Protein AF-A0A2D8NLP9-F1 (afdb_monomer)

Structure (mmCIF, N/CA/C/O backbone):
data_AF-A0A2D8NLP9-F1
#
_entry.id   AF-A0A2D8NLP9-F1
#
loop_
_atom_site.group_PDB
_atom_site.id
_atom_site.type_symbol
_atom_site.label_atom_id
_atom_site.label_alt_id
_atom_site.label_comp_id
_atom_site.label_asym_id
_atom_site.label_entity_id
_atom_site.label_seq_id
_atom_site.pdbx_PDB_ins_code
_atom_site.Cartn_x
_atom_site.Cartn_y
_atom_site.Cartn_z
_atom_site.occupancy
_atom_site.B_iso_or_equiv
_atom_site.auth_seq_id
_atom_site.auth_comp_id
_atom_site.auth_asym_id
_atom_site.auth_atom_id
_atom_site.pdbx_PDB_model_num
ATOM 1 N N . LEU A 1 1 ? -8.718 -6.183 4.195 1.00 94.25 1 LEU A N 1
ATOM 2 C CA . LEU A 1 1 ? -7.547 -5.905 3.334 1.00 94.25 1 LEU A CA 1
ATOM 3 C C . LEU A 1 1 ? -7.957 -6.177 1.899 1.00 94.25 1 LEU A C 1
ATOM 5 O O . LEU A 1 1 ? -8.714 -7.120 1.692 1.00 94.25 1 LEU A O 1
ATOM 9 N N . GLY A 1 2 ? -7.485 -5.382 0.950 1.00 93.44 2 GLY A N 1
ATOM 10 C CA . GLY A 1 2 ? -7.727 -5.585 -0.474 1.00 93.44 2 GLY A CA 1
ATOM 11 C C . GLY A 1 2 ? -6.688 -4.862 -1.324 1.00 93.44 2 GLY A C 1
ATOM 12 O O . GLY A 1 2 ? -5.771 -4.221 -0.805 1.00 93.44 2 GLY A O 1
ATOM 13 N N . SER A 1 3 ? -6.849 -4.952 -2.635 1.00 93.50 3 SER A N 1
ATOM 14 C CA . SER A 1 3 ? -6.091 -4.179 -3.612 1.00 93.50 3 SER A CA 1
ATOM 15 C C . SER A 1 3 ? -7.015 -3.694 -4.721 1.00 93.50 3 SER A C 1
ATOM 17 O O . SER A 1 3 ? -8.084 -4.264 -4.950 1.00 93.50 3 SER A O 1
ATOM 19 N N . MET A 1 4 ? -6.601 -2.630 -5.395 1.00 91.06 4 MET A N 1
ATOM 20 C CA . MET A 1 4 ? -7.266 -2.090 -6.574 1.00 91.06 4 MET A CA 1
ATOM 21 C C . MET A 1 4 ? -6.228 -1.838 -7.665 1.00 91.06 4 MET A C 1
ATOM 23 O O . MET A 1 4 ? -5.069 -1.554 -7.364 1.00 91.06 4 MET A O 1
ATOM 27 N N . MET A 1 5 ? -6.639 -1.963 -8.926 1.00 92.56 5 MET A N 1
ATOM 28 C CA . MET A 1 5 ? -5.809 -1.547 -10.056 1.00 92.56 5 MET A CA 1
ATOM 29 C C . MET A 1 5 ? -5.786 -0.01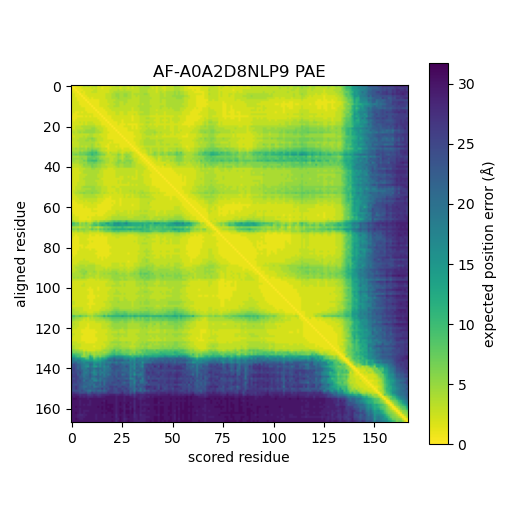7 -10.125 1.00 92.56 5 MET A C 1
ATOM 31 O O . MET A 1 5 ? -6.796 0.632 -9.849 1.00 92.56 5 MET A O 1
ATOM 35 N N . SER A 1 6 ? -4.629 0.570 -10.411 1.00 93.50 6 SER A N 1
ATOM 36 C CA . SER A 1 6 ? -4.400 2.014 -10.326 1.00 93.50 6 SER A CA 1
ATOM 37 C C . SER A 1 6 ? -3.293 2.472 -11.269 1.00 93.50 6 SER A C 1
ATOM 39 O O . SER A 1 6 ? -2.441 1.682 -11.683 1.00 93.50 6 SER A O 1
ATOM 41 N N . ASP A 1 7 ? -3.283 3.770 -11.549 1.00 94.94 7 ASP A N 1
ATOM 42 C CA . ASP A 1 7 ? -2.275 4.441 -12.368 1.00 94.94 7 ASP A CA 1
ATOM 43 C C . ASP A 1 7 ? -1.079 4.805 -11.483 1.00 94.94 7 ASP A C 1
ATOM 45 O O . ASP A 1 7 ? -0.906 5.940 -11.043 1.00 94.94 7 ASP A O 1
ATOM 49 N N . VAL A 1 8 ? -0.294 3.782 -11.140 1.00 95.75 8 VAL A N 1
ATOM 50 C CA . VAL A 1 8 ? 0.895 3.884 -10.284 1.00 95.75 8 VAL A CA 1
ATOM 51 C C . VAL A 1 8 ? 2.062 3.103 -10.897 1.00 95.75 8 VAL A C 1
ATOM 53 O O . VAL A 1 8 ? 1.840 2.061 -11.519 1.00 95.75 8 VAL A O 1
ATOM 56 N N . PRO A 1 9 ? 3.312 3.569 -10.746 1.00 97.06 9 PRO A N 1
ATOM 57 C CA . PRO A 1 9 ? 4.478 2.879 -11.281 1.00 97.06 9 PRO A CA 1
ATOM 58 C C . PRO A 1 9 ? 4.854 1.682 -10.393 1.00 97.06 9 PRO A C 1
ATOM 60 O O . PRO A 1 9 ? 4.864 1.772 -9.164 1.00 97.06 9 PRO A O 1
ATOM 63 N N . HIS A 1 10 ? 5.191 0.548 -11.008 1.00 96.62 10 HIS A N 1
ATOM 64 C CA . HIS A 1 10 ? 5.610 -0.653 -10.281 1.00 96.62 10 HIS A CA 1
ATOM 65 C C . HIS A 1 10 ? 6.998 -0.506 -9.624 1.00 96.62 10 HIS A C 1
ATOM 67 O O . HIS A 1 10 ? 7.282 -1.219 -8.663 1.00 96.62 10 HIS A O 1
ATOM 73 N N . THR A 1 11 ? 7.796 0.463 -10.081 1.00 96.50 11 THR A N 1
ATOM 74 C CA . THR A 1 11 ? 9.157 0.850 -9.652 1.00 96.50 11 THR A CA 1
ATOM 75 C C . THR A 1 11 ? 9.201 1.796 -8.437 1.00 96.50 11 THR A C 1
ATOM 77 O O . THR A 1 11 ? 10.256 2.318 -8.066 1.00 96.50 11 THR A O 1
ATOM 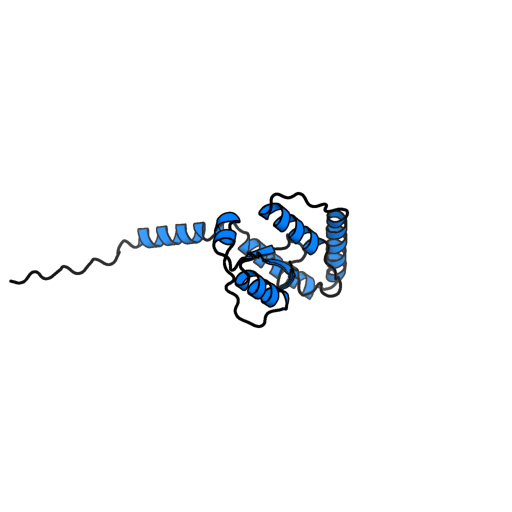80 N N . ARG A 1 12 ? 8.057 2.075 -7.794 1.00 96.75 12 ARG A N 1
ATOM 81 C CA . ARG A 1 12 ? 7.962 2.872 -6.551 1.00 96.75 12 ARG A CA 1
ATOM 82 C C . ARG A 1 12 ? 7.325 2.058 -5.414 1.00 96.75 12 ARG A C 1
ATOM 84 O O . ARG A 1 12 ? 6.821 0.955 -5.653 1.00 96.75 12 ARG A O 1
ATOM 91 N N . PRO A 1 13 ? 7.372 2.529 -4.153 1.00 96.00 13 PRO A N 1
ATOM 92 C CA . PRO A 1 13 ? 6.659 1.885 -3.052 1.00 96.00 13 PRO A CA 1
ATOM 93 C C . PRO A 1 13 ? 5.145 1.821 -3.305 1.00 96.00 13 PRO A C 1
ATOM 95 O O . PRO A 1 13 ? 4.531 2.794 -3.740 1.00 96.00 13 PRO A O 1
ATOM 98 N N . ILE A 1 14 ? 4.524 0.678 -2.999 1.00 96.38 14 ILE A N 1
ATOM 99 C CA . ILE A 1 14 ? 3.077 0.495 -3.167 1.00 96.38 14 ILE A CA 1
ATOM 100 C C . ILE A 1 14 ? 2.328 1.341 -2.134 1.00 96.38 14 ILE A C 1
ATOM 102 O O . ILE A 1 14 ? 2.437 1.118 -0.928 1.00 96.38 14 ILE A O 1
ATOM 106 N N . SER A 1 15 ? 1.523 2.289 -2.613 1.00 94.56 15 SER A N 1
ATOM 107 C CA . SER A 1 15 ? 0.663 3.117 -1.765 1.00 94.56 15 SER A CA 1
ATOM 108 C C . SER A 1 15 ? -0.481 2.295 -1.173 1.00 94.56 15 SER A C 1
ATOM 110 O O . SER A 1 15 ? -1.244 1.666 -1.914 1.00 94.56 15 SER A O 1
ATOM 112 N N . VAL A 1 16 ? -0.630 2.335 0.154 1.00 96.25 16 VAL A N 1
ATOM 113 C CA . VAL A 1 16 ? -1.727 1.676 0.877 1.00 96.25 16 VAL A CA 1
ATOM 114 C C . VAL A 1 16 ? -2.642 2.721 1.506 1.00 96.25 16 VAL A C 1
ATOM 116 O O . VAL A 1 16 ? -2.306 3.324 2.527 1.00 96.25 16 VAL A O 1
ATOM 119 N N . PHE A 1 17 ? -3.827 2.891 0.925 1.00 93.81 17 PHE A N 1
ATOM 120 C CA . PHE A 1 17 ? -4.890 3.694 1.519 1.00 93.81 17 PHE A CA 1
ATOM 121 C C . PHE A 1 17 ? -5.457 2.981 2.745 1.00 93.81 17 PHE A C 1
ATOM 123 O O . PHE A 1 17 ? -5.638 1.761 2.731 1.00 93.81 17 PHE A O 1
ATOM 130 N N . ALA A 1 18 ? -5.736 3.738 3.804 1.00 94.62 18 ALA A N 1
ATOM 131 C CA . ALA A 1 18 ? -6.214 3.215 5.075 1.00 94.62 18 ALA A CA 1
ATOM 132 C C . ALA A 1 18 ? -7.345 4.098 5.616 1.00 94.62 18 ALA A C 1
ATOM 134 O O . ALA A 1 18 ? -7.164 5.307 5.740 1.00 94.62 18 ALA A O 1
ATOM 135 N N . GLY A 1 19 ? -8.495 3.508 5.947 1.00 94.62 19 GLY A N 1
ATOM 136 C CA . GLY A 1 19 ? -9.669 4.275 6.373 1.00 94.62 19 GLY A CA 1
ATOM 137 C C . GLY A 1 19 ? -10.672 3.485 7.209 1.00 94.62 19 GLY A C 1
ATOM 138 O O . GLY A 1 19 ? -10.684 2.248 7.185 1.00 94.62 19 GLY A O 1
ATOM 139 N N . SER A 1 20 ? -11.511 4.209 7.953 1.00 94.81 20 SER A N 1
ATOM 140 C CA . SER A 1 20 ? -12.535 3.645 8.840 1.00 94.81 20 SER A CA 1
ATOM 141 C C . SER A 1 20 ? -13.780 4.530 8.944 1.00 94.81 20 SER A C 1
ATOM 143 O O . SER A 1 20 ? -13.697 5.741 9.151 1.00 94.81 20 SER A O 1
ATOM 145 N N . GLU A 1 21 ? -14.955 3.904 8.899 1.00 90.94 21 GLU A N 1
ATOM 146 C CA . GLU A 1 21 ? -16.227 4.571 9.195 1.00 90.94 21 GLU A CA 1
ATOM 147 C C . GLU A 1 21 ? -16.382 4.907 10.686 1.00 90.94 21 GLU A C 1
ATOM 149 O O . GLU A 1 21 ? -17.087 5.856 11.033 1.00 90.94 21 GLU A O 1
ATOM 154 N N . ASN A 1 22 ? -15.662 4.195 11.557 1.00 92.88 22 ASN A N 1
ATOM 155 C CA . ASN A 1 22 ? -15.760 4.319 13.002 1.00 92.88 22 ASN A CA 1
ATOM 156 C C . ASN A 1 22 ? -14.857 5.440 13.547 1.00 92.88 22 ASN A C 1
ATOM 158 O O . ASN A 1 22 ? -13.635 5.423 13.387 1.00 92.88 22 ASN A O 1
ATOM 162 N N . ASP A 1 23 ? -15.469 6.408 14.223 1.00 93.00 23 ASP A N 1
ATOM 163 C CA . ASP A 1 23 ? -14.815 7.633 14.692 1.00 93.00 23 ASP A CA 1
ATOM 164 C C . ASP A 1 23 ? -13.679 7.365 15.691 1.00 93.00 23 ASP A C 1
ATOM 166 O O . ASP A 1 23 ? -12.597 7.936 15.559 1.00 93.00 23 ASP A O 1
ATOM 170 N N . GLN A 1 24 ? -13.882 6.43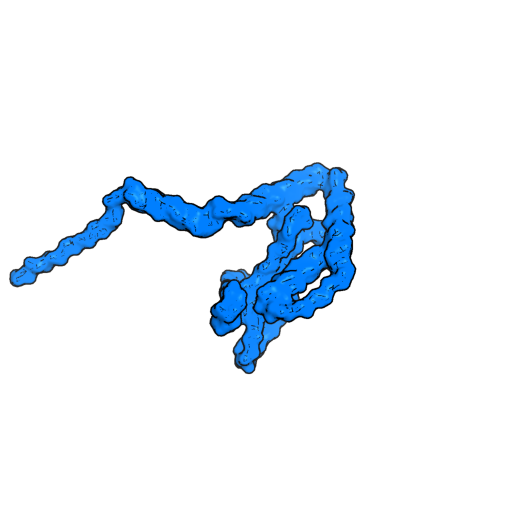7 16.632 1.00 92.44 24 GLN A N 1
ATOM 171 C CA . GLN A 1 24 ? -12.874 6.077 17.631 1.00 92.44 24 GLN A CA 1
ATOM 172 C C . GLN A 1 24 ? -11.663 5.386 16.988 1.00 92.44 24 GLN A C 1
ATOM 174 O O . GLN A 1 24 ? -10.523 5.645 17.375 1.00 92.44 24 GLN A O 1
ATOM 179 N N . VAL A 1 25 ? -11.887 4.525 15.989 1.00 94.62 25 VAL A N 1
ATOM 180 C CA . VAL A 1 25 ? -10.803 3.889 15.222 1.00 94.62 25 VAL A CA 1
ATOM 181 C C . VAL A 1 25 ? -10.010 4.931 14.438 1.00 94.62 25 VAL A C 1
ATOM 183 O O . VAL A 1 25 ? -8.782 4.862 14.432 1.00 94.62 25 VAL A O 1
ATOM 186 N N . ARG A 1 26 ? -10.680 5.916 13.824 1.00 95.12 26 ARG A N 1
ATOM 187 C CA . ARG A 1 26 ? -10.009 7.023 13.127 1.00 95.12 26 ARG A CA 1
ATOM 188 C C . ARG A 1 26 ? -9.107 7.835 14.048 1.00 95.12 26 ARG A C 1
ATOM 190 O O . ARG A 1 26 ? -7.939 8.016 13.718 1.00 95.12 26 ARG A O 1
ATOM 197 N N . GLU A 1 27 ? -9.617 8.258 15.203 1.00 94.50 27 GLU A N 1
ATOM 198 C CA . GLU A 1 27 ? -8.843 9.015 16.195 1.00 94.50 27 GLU A CA 1
ATOM 199 C C . GLU A 1 27 ? -7.660 8.199 16.743 1.00 94.50 27 GLU A C 1
ATOM 201 O O . GLU A 1 27 ? -6.535 8.689 16.788 1.00 94.50 27 GLU A O 1
ATOM 206 N N . THR A 1 28 ? -7.889 6.929 17.094 1.00 93.56 28 THR A N 1
ATOM 207 C CA . THR A 1 28 ? -6.861 6.061 17.702 1.00 93.56 28 THR A CA 1
ATOM 208 C C . THR A 1 28 ? -5.735 5.701 16.727 1.00 93.56 28 THR A C 1
ATOM 210 O O . THR A 1 28 ? -4.587 5.563 17.144 1.00 93.56 28 THR A O 1
ATOM 213 N N . LEU A 1 29 ? -6.055 5.510 15.442 1.00 93.69 29 LEU A N 1
ATOM 214 C CA . LEU A 1 29 ? -5.122 4.994 14.432 1.00 93.69 29 LEU A CA 1
ATOM 215 C C . LEU A 1 29 ? -4.644 6.047 13.416 1.00 93.69 29 LEU A C 1
ATOM 217 O O . LEU A 1 29 ? -3.903 5.701 12.495 1.00 93.69 29 LEU A O 1
ATOM 221 N N . GLY A 1 30 ? -5.075 7.306 13.545 1.00 93.25 30 GLY A N 1
ATOM 222 C CA . GLY A 1 30 ? -4.769 8.365 12.577 1.00 93.25 30 GLY A CA 1
ATOM 223 C C . GLY A 1 30 ? -5.289 8.041 11.172 1.00 93.25 30 GLY A C 1
ATOM 224 O O . GLY A 1 30 ? -4.548 8.158 10.197 1.00 93.25 30 GLY A O 1
ATOM 225 N N . LEU A 1 31 ? -6.532 7.555 11.077 1.00 94.81 31 LEU A N 1
ATOM 226 C CA . LEU A 1 31 ? -7.169 7.176 9.811 1.00 94.81 31 LEU A CA 1
ATOM 227 C C . LEU A 1 31 ? -8.237 8.182 9.390 1.00 94.81 31 LEU A C 1
ATOM 229 O O . LEU A 1 31 ? -8.888 8.809 10.222 1.00 94.81 31 LEU A O 1
ATOM 233 N N . GLU A 1 32 ? -8.482 8.259 8.086 1.00 90.31 32 GLU A N 1
ATOM 234 C CA . GLU A 1 32 ? -9.526 9.103 7.511 1.00 90.31 32 GLU A CA 1
ATOM 235 C C . GLU A 1 32 ? -10.816 8.315 7.223 1.00 90.31 32 GLU A C 1
ATOM 237 O O . GLU A 1 32 ? -10.862 7.079 7.266 1.00 90.31 32 GLU A O 1
ATOM 242 N N . ARG A 1 33 ? -11.903 9.052 6.978 1.00 90.69 33 ARG A N 1
ATOM 243 C CA . ARG A 1 33 ? -13.189 8.504 6.526 1.00 90.69 33 ARG A CA 1
ATOM 244 C C . ARG A 1 33 ? -13.148 8.386 5.004 1.00 90.69 33 ARG A C 1
ATOM 246 O O . ARG A 1 33 ? -12.636 9.282 4.339 1.00 90.69 33 ARG A O 1
ATOM 253 N N . GLY A 1 34 ? -13.689 7.302 4.450 1.00 83.62 34 GLY A N 1
ATOM 254 C CA . GLY A 1 34 ? -13.737 7.131 2.999 1.00 83.62 34 GLY A CA 1
ATOM 255 C C . GLY A 1 34 ? -14.634 8.184 2.343 1.00 83.62 34 GLY A C 1
ATOM 256 O O . GLY A 1 34 ? -15.763 8.388 2.778 1.00 83.62 34 GLY A O 1
ATOM 257 N N . SER A 1 35 ? -14.143 8.834 1.288 1.00 81.50 35 SER A N 1
ATOM 258 C CA . SER A 1 35 ? -14.899 9.793 0.463 1.00 81.50 35 SER A CA 1
ATOM 259 C C . SER A 1 35 ? -15.414 9.196 -0.855 1.00 81.50 35 SER A C 1
ATOM 261 O O . SER A 1 35 ? -16.017 9.901 -1.659 1.00 81.50 35 SER A O 1
ATOM 263 N N . TYR A 1 36 ? -15.158 7.907 -1.102 1.00 84.12 36 TYR A N 1
ATOM 264 C CA . TYR A 1 36 ? -15.534 7.233 -2.343 1.00 84.12 36 TYR A CA 1
ATOM 265 C C . TYR A 1 36 ? -17.036 6.925 -2.403 1.00 84.12 36 TYR A C 1
ATOM 267 O O . TYR A 1 36 ? -17.560 6.189 -1.567 1.00 84.12 36 TYR A O 1
ATOM 275 N N . GLU A 1 37 ? -17.691 7.400 -3.462 1.00 85.75 37 GLU A N 1
ATOM 276 C CA . GLU A 1 37 ? -19.058 7.032 -3.829 1.00 85.75 37 GLU A CA 1
ATOM 277 C C . GLU A 1 37 ? -19.051 6.240 -5.145 1.00 85.75 37 GLU A C 1
ATOM 279 O O . GLU A 1 37 ? -18.544 6.705 -6.167 1.00 85.75 37 GLU A O 1
ATOM 284 N N . GLY A 1 38 ? -19.617 5.030 -5.137 1.00 89.06 38 GLY A N 1
ATOM 285 C CA . GLY A 1 38 ? -19.664 4.164 -6.316 1.00 89.06 38 GLY A CA 1
ATOM 286 C C . GLY A 1 38 ? -19.948 2.695 -5.984 1.00 89.06 38 GLY A C 1
ATOM 287 O O . GLY A 1 38 ? -20.330 2.376 -4.855 1.00 89.06 38 GLY A O 1
ATOM 288 N N . PRO A 1 39 ? -19.790 1.775 -6.956 1.00 89.75 39 PRO A N 1
ATOM 289 C CA . PRO A 1 39 ? -19.941 0.340 -6.730 1.00 89.75 39 PRO A CA 1
ATOM 290 C C . PRO A 1 39 ? -18.933 -0.185 -5.698 1.00 89.75 39 PRO A C 1
ATOM 292 O O 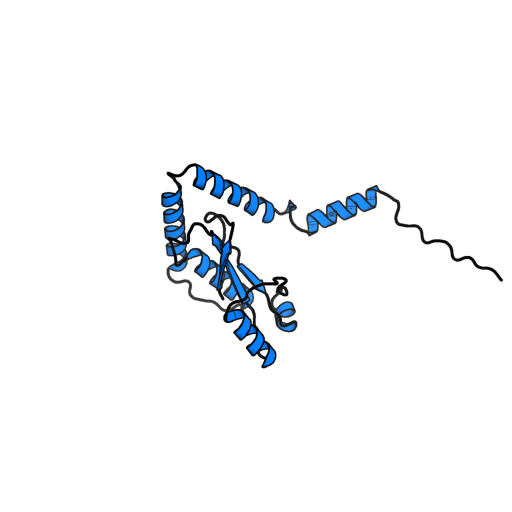. PRO A 1 39 ? -17.737 0.076 -5.798 1.00 89.75 39 PRO A O 1
ATOM 295 N N . VAL A 1 40 ? -19.405 -0.976 -4.732 1.00 90.44 40 VAL A N 1
ATOM 296 C CA . VAL A 1 40 ? -18.569 -1.548 -3.664 1.00 90.44 40 VAL A CA 1
ATOM 297 C C . VAL A 1 40 ? -18.623 -3.075 -3.635 1.00 90.44 40 VAL A C 1
ATOM 299 O O . VAL A 1 40 ? -19.613 -3.692 -4.025 1.00 90.44 40 VAL A O 1
ATOM 302 N N . GLY A 1 41 ? -17.540 -3.694 -3.160 1.00 90.88 41 GLY A N 1
ATOM 303 C CA . GLY A 1 41 ? -17.425 -5.147 -3.020 1.00 90.88 41 GLY A CA 1
ATOM 304 C C . GLY A 1 41 ? -17.944 -5.691 -1.683 1.00 90.88 41 GLY A C 1
ATOM 305 O O . GLY A 1 41 ? -18.279 -4.947 -0.760 1.00 90.88 41 GLY A O 1
ATOM 306 N N . ILE A 1 42 ? -17.926 -7.022 -1.547 1.00 94.94 42 ILE A N 1
ATOM 307 C CA . ILE A 1 42 ? -18.376 -7.741 -0.340 1.00 94.94 42 ILE A CA 1
ATOM 308 C C . ILE A 1 42 ? -17.684 -7.271 0.951 1.00 94.94 42 ILE A C 1
ATOM 310 O O . ILE A 1 42 ? -18.310 -7.254 2.006 1.00 94.94 42 ILE A O 1
ATOM 314 N N . LEU A 1 43 ? -16.422 -6.830 0.879 1.00 93.44 43 LEU A N 1
ATOM 315 C CA . LEU A 1 43 ? -15.686 -6.314 2.039 1.00 93.44 43 LEU A CA 1
ATOM 316 C C . LEU A 1 43 ? -16.336 -5.060 2.643 1.00 93.44 43 LEU A C 1
ATOM 318 O O . LEU A 1 43 ? -16.356 -4.928 3.863 1.00 93.44 43 LEU A O 1
ATOM 322 N N . SER A 1 44 ? -16.910 -4.178 1.820 1.00 91.12 44 SER A N 1
ATOM 323 C CA . SER A 1 44 ? -17.615 -2.983 2.301 1.00 91.12 44 SER A CA 1
ATOM 324 C C . SER A 1 44 ? -18.956 -3.343 2.942 1.00 91.12 44 SER A C 1
ATOM 326 O O . SER A 1 44 ? -19.315 -2.775 3.968 1.00 91.12 44 SER A O 1
ATOM 328 N N . VAL A 1 45 ? -19.661 -4.342 2.396 1.00 94.12 45 VAL A N 1
ATOM 329 C CA . VAL A 1 45 ? -20.896 -4.883 2.993 1.00 94.12 45 VAL A CA 1
ATOM 330 C C . VAL A 1 45 ? -20.607 -5.518 4.357 1.00 94.12 45 VAL A C 1
ATOM 332 O O . VAL A 1 45 ? -21.340 -5.276 5.312 1.00 94.12 45 VAL A O 1
ATOM 335 N N . LEU A 1 46 ? -19.514 -6.282 4.475 1.00 95.38 46 LEU A N 1
ATOM 336 C CA . LEU A 1 46 ? -19.065 -6.855 5.747 1.00 95.38 46 LEU A CA 1
ATOM 337 C C . LEU A 1 46 ? -18.639 -5.773 6.749 1.00 95.38 46 LEU A C 1
ATOM 339 O O . LEU A 1 46 ? -18.999 -5.873 7.917 1.00 95.38 46 LEU A O 1
ATOM 343 N N . GLY A 1 47 ? -17.927 -4.733 6.303 1.00 93.44 47 GLY A N 1
ATOM 344 C CA . GLY A 1 47 ? -17.556 -3.589 7.142 1.00 93.44 47 GLY A CA 1
ATOM 345 C C . GLY A 1 47 ? -18.776 -2.846 7.693 1.00 93.44 47 GLY A C 1
ATOM 346 O O . GLY A 1 47 ? -18.854 -2.602 8.893 1.00 93.44 47 GLY A O 1
ATOM 347 N N . HIS A 1 48 ? -19.768 -2.575 6.841 1.00 92.00 48 HIS A N 1
ATOM 348 C CA . HIS A 1 48 ? -21.029 -1.949 7.240 1.00 92.00 48 HIS A CA 1
ATOM 349 C C . HIS A 1 48 ? -21.846 -2.827 8.205 1.00 92.00 48 HIS A C 1
ATOM 351 O O . HIS A 1 48 ? -22.350 -2.335 9.211 1.00 92.00 48 HIS A O 1
ATOM 357 N N . ALA A 1 49 ? -21.944 -4.134 7.942 1.00 95.75 49 ALA A N 1
ATOM 358 C CA . ALA A 1 49 ? -22.640 -5.068 8.828 1.00 95.75 49 ALA A CA 1
ATOM 359 C C . ALA A 1 49 ? -21.942 -5.227 10.193 1.00 95.75 49 ALA A C 1
ATOM 361 O O . ALA A 1 49 ? -22.615 -5.386 11.209 1.00 95.75 49 ALA A O 1
ATOM 362 N N . ALA A 1 50 ? -20.607 -5.166 10.224 1.00 95.69 50 ALA A N 1
ATOM 363 C CA . ALA A 1 50 ? -19.822 -5.172 11.454 1.00 95.69 50 ALA A CA 1
ATOM 364 C C . ALA A 1 50 ? -20.033 -3.884 12.267 1.00 95.69 50 ALA A C 1
ATOM 366 O O . ALA A 1 50 ? -20.316 -3.969 13.461 1.00 95.69 50 ALA A O 1
ATOM 367 N N . ASP A 1 51 ? -19.993 -2.712 11.626 1.00 91.56 51 ASP A N 1
ATOM 368 C CA . ASP A 1 51 ? -20.234 -1.423 12.289 1.00 91.56 51 ASP A CA 1
ATOM 369 C C . ASP A 1 51 ? -21.666 -1.335 12.856 1.00 91.56 51 ASP A C 1
ATOM 371 O O . ASP A 1 51 ? -21.854 -0.998 14.025 1.00 91.56 51 ASP A O 1
ATOM 375 N N . ALA A 1 52 ? -22.671 -1.802 12.103 1.00 93.19 52 ALA A N 1
ATOM 376 C CA . ALA A 1 52 ? -24.052 -1.939 12.579 1.00 93.19 52 ALA A CA 1
ATOM 377 C C . ALA A 1 52 ? -24.212 -2.926 13.759 1.00 93.19 52 ALA A C 1
ATOM 379 O O . ALA A 1 52 ? -25.166 -2.818 14.531 1.00 93.19 52 ALA A O 1
ATOM 380 N N . ALA A 1 53 ? -23.283 -3.874 13.921 1.00 96.12 53 ALA A N 1
ATOM 381 C CA . ALA A 1 53 ? -23.199 -4.782 15.066 1.00 96.12 53 ALA A CA 1
ATOM 382 C C . ALA A 1 53 ? -22.323 -4.238 16.218 1.00 96.12 53 ALA A C 1
ATOM 384 O O . ALA A 1 53 ? -22.104 -4.947 17.202 1.00 96.12 53 ALA A O 1
ATOM 385 N N . GLY A 1 54 ? -21.815 -3.004 16.116 1.00 93.94 54 GLY A N 1
ATOM 386 C CA . GLY A 1 54 ? -20.928 -2.392 17.109 1.00 93.94 54 GLY A CA 1
ATOM 387 C C . GLY A 1 54 ? -19.500 -2.947 17.103 1.00 93.94 54 GLY A C 1
ATOM 388 O O . GLY A 1 54 ? -18.799 -2.825 18.106 1.00 93.94 54 GLY A O 1
ATOM 389 N N . ILE A 1 55 ? -19.068 -3.574 16.004 1.00 95.75 55 ILE A N 1
ATOM 390 C CA . ILE A 1 55 ? -17.718 -4.114 15.811 1.00 95.75 55 ILE A CA 1
ATOM 391 C C . ILE A 1 55 ? -16.927 -3.115 14.951 1.00 95.75 55 ILE A C 1
ATOM 393 O O . ILE A 1 55 ? -17.168 -3.039 13.743 1.00 95.75 55 ILE A O 1
ATOM 397 N N . PRO A 1 56 ? -15.974 -2.353 15.522 1.00 93.44 56 PRO A N 1
ATOM 398 C CA . PRO A 1 56 ? -15.220 -1.367 14.760 1.00 93.44 56 PRO A CA 1
ATOM 399 C C . PRO A 1 56 ? -14.353 -2.033 13.689 1.00 93.44 56 PRO A C 1
ATOM 401 O O . PRO A 1 56 ? -13.708 -3.053 13.941 1.00 93.44 56 PRO A O 1
ATOM 404 N N . THR A 1 57 ? -14.298 -1.442 12.495 1.00 94.75 57 THR A N 1
ATOM 405 C CA . THR A 1 57 ? -13.499 -1.965 11.377 1.00 94.75 57 THR A CA 1
ATOM 406 C C . THR A 1 57 ? -12.567 -0.912 10.794 1.00 94.75 57 THR A C 1
ATOM 408 O O . THR A 1 57 ? -12.856 0.282 10.812 1.00 94.75 57 THR A O 1
ATOM 411 N N . ALA A 1 58 ? -11.442 -1.362 10.244 1.00 94.88 58 ALA A N 1
ATOM 412 C CA . ALA A 1 58 ? -10.557 -0.563 9.405 1.00 94.88 58 ALA A CA 1
ATOM 413 C C . ALA A 1 58 ? -10.304 -1.314 8.093 1.00 94.88 58 ALA A C 1
ATOM 415 O O . ALA A 1 58 ? -10.229 -2.547 8.064 1.00 94.88 58 ALA A O 1
ATOM 416 N N . SER A 1 59 ? -10.165 -0.571 7.000 1.00 94.81 59 SER A N 1
ATOM 417 C CA . SER A 1 59 ? -9.877 -1.111 5.673 1.00 94.81 59 SER A CA 1
ATOM 418 C C . SER A 1 59 ? -8.516 -0.619 5.190 1.00 94.81 59 SER A C 1
ATOM 420 O O . SER A 1 59 ? -8.196 0.552 5.370 1.00 94.81 59 SER A O 1
ATOM 422 N N . LEU A 1 60 ? -7.727 -1.520 4.592 1.00 95.75 60 LEU A N 1
ATOM 423 C CA . LEU A 1 60 ? -6.471 -1.204 3.906 1.00 95.75 60 LEU A CA 1
ATOM 424 C C . LEU A 1 60 ? -6.573 -1.670 2.453 1.00 95.75 60 LEU A C 1
ATOM 426 O O . LEU A 1 60 ? -6.975 -2.819 2.219 1.00 95.75 60 LEU A O 1
ATOM 430 N N . TRP A 1 61 ? -6.188 -0.800 1.521 1.00 95.31 61 TRP A N 1
ATOM 431 C CA . TRP A 1 61 ? -6.263 -1.010 0.076 1.00 95.31 61 TRP A CA 1
ATOM 432 C C . TRP A 1 61 ? -4.935 -0.657 -0.593 1.00 95.31 61 TRP A C 1
ATOM 434 O O . TRP A 1 61 ? -4.525 0.501 -0.590 1.00 95.31 61 TRP A O 1
ATOM 444 N N . ALA A 1 62 ? -4.264 -1.657 -1.167 1.00 96.75 62 ALA A N 1
ATOM 445 C CA . ALA A 1 62 ? -3.040 -1.457 -1.939 1.00 96.75 62 ALA A CA 1
ATOM 446 C C . ALA A 1 62 ? -3.343 -1.024 -3.379 1.00 96.75 62 ALA A C 1
ATOM 448 O O . ALA A 1 62 ? -4.164 -1.643 -4.061 1.00 96.75 62 ALA A O 1
ATOM 449 N N . SER A 1 63 ? -2.628 -0.003 -3.843 1.00 95.31 63 SER A N 1
ATOM 450 C CA . SER A 1 63 ? -2.683 0.489 -5.223 1.00 95.31 63 SER A CA 1
ATOM 451 C C . SER A 1 63 ? -1.728 -0.338 -6.078 1.00 95.31 63 SER A C 1
ATOM 453 O O . SER A 1 63 ? -0.513 -0.229 -5.930 1.00 95.31 63 SER A O 1
ATOM 455 N N . VAL A 1 64 ? -2.263 -1.212 -6.925 1.00 96.06 64 VAL A N 1
ATOM 456 C CA . VAL A 1 64 ? -1.479 -2.103 -7.791 1.00 96.06 64 VAL A CA 1
ATOM 457 C C . VAL A 1 64 ? -1.485 -1.527 -9.209 1.00 96.06 64 VAL A C 1
ATOM 459 O O . VAL A 1 64 ? -2.563 -1.180 -9.686 1.00 96.06 64 VAL A O 1
ATOM 462 N N . PRO A 1 65 ? -0.340 -1.434 -9.906 1.00 95.69 65 PRO A N 1
ATOM 463 C CA . PRO A 1 65 ? -0.306 -0.966 -11.291 1.00 95.69 65 PRO A CA 1
ATOM 464 C C . PRO A 1 65 ? -1.294 -1.751 -12.171 1.00 95.69 65 PRO A C 1
ATOM 466 O O . PRO A 1 65 ? -1.321 -2.979 -12.131 1.00 95.69 65 PRO A O 1
ATOM 469 N N . HIS A 1 66 ? -2.139 -1.094 -12.963 1.00 94.06 66 HIS A N 1
ATOM 470 C CA . HIS A 1 66 ? -3.161 -1.821 -13.736 1.00 94.06 66 HIS A CA 1
ATOM 471 C C . HIS A 1 66 ? -2.556 -2.748 -14.816 1.00 94.06 66 HIS A C 1
ATOM 473 O O . HIS A 1 66 ? -3.131 -3.790 -15.129 1.00 94.06 66 HIS A O 1
ATOM 479 N N . TYR A 1 67 ? -1.375 -2.412 -15.351 1.00 93.00 67 TYR A N 1
ATOM 480 C CA . TYR A 1 67 ? -0.702 -3.165 -16.417 1.00 93.00 67 TYR A CA 1
ATOM 481 C C . TYR A 1 67 ? -0.064 -4.483 -15.941 1.00 93.00 67 TYR A C 1
ATOM 483 O O . TYR A 1 67 ? 0.216 -5.357 -16.756 1.00 93.00 67 TYR A O 1
ATOM 491 N N . VAL A 1 68 ? 0.097 -4.702 -14.627 1.00 91.50 68 VAL A N 1
ATOM 492 C CA . VAL A 1 68 ? 0.712 -5.935 -14.084 1.00 91.50 68 VAL A CA 1
ATOM 493 C C . VAL A 1 68 ? -0.287 -7.076 -13.855 1.00 91.50 68 VAL A C 1
ATOM 495 O O . VAL A 1 68 ? 0.031 -8.053 -13.177 1.00 91.50 68 VAL A O 1
ATOM 498 N N . ALA A 1 69 ? -1.498 -6.994 -14.417 1.00 80.12 69 ALA A N 1
ATOM 499 C CA . ALA A 1 69 ? -2.550 -8.002 -14.240 1.00 80.12 69 ALA A CA 1
ATOM 500 C C . ALA A 1 69 ? -2.138 -9.422 -14.693 1.00 80.12 69 ALA A C 1
ATOM 502 O O . ALA A 1 69 ? -2.628 -10.405 -14.142 1.00 80.12 69 ALA A O 1
ATOM 503 N N . GLY A 1 70 ? -1.202 -9.548 -15.643 1.00 81.25 70 GLY A N 1
ATOM 504 C CA . GLY A 1 70 ? -0.608 -10.835 -16.041 1.00 81.25 70 GLY A CA 1
ATOM 505 C C . GLY A 1 70 ? 0.356 -11.446 -15.010 1.00 81.25 70 GLY A C 1
ATOM 506 O O . GLY A 1 70 ? 0.656 -12.634 -15.084 1.00 81.25 70 GLY A O 1
ATOM 507 N N . HIS A 1 71 ? 0.808 -10.661 -14.028 1.00 85.44 71 HIS A N 1
ATOM 508 C CA . HIS A 1 71 ? 1.804 -11.028 -13.015 1.00 85.44 71 HIS A CA 1
ATOM 509 C C . HIS A 1 71 ? 1.190 -11.101 -11.604 1.00 85.44 71 HIS A C 1
ATOM 511 O O . HIS A 1 71 ? 1.831 -10.765 -10.608 1.00 85.44 71 HIS A O 1
ATOM 517 N N . THR A 1 72 ? -0.075 -11.516 -11.491 1.00 85.38 72 THR A N 1
ATOM 518 C CA . THR A 1 72 ? -0.731 -11.759 -10.194 1.00 85.38 72 THR A CA 1
ATOM 519 C C . THR A 1 72 ? -0.418 -13.157 -9.641 1.00 85.38 72 THR A C 1
ATOM 521 O O . THR A 1 72 ? -0.397 -14.107 -10.426 1.00 85.38 72 THR A O 1
ATOM 524 N N . PRO A 1 73 ? -0.289 -13.342 -8.311 1.00 90.06 73 PRO A N 1
ATOM 525 C CA . PRO A 1 73 ? -0.417 -12.341 -7.246 1.00 90.06 73 PRO A CA 1
ATOM 526 C C . PRO A 1 73 ? 0.815 -11.428 -7.128 1.00 90.06 73 PRO A C 1
ATOM 528 O O . PRO A 1 73 ? 1.919 -11.827 -7.476 1.00 90.06 73 PRO A O 1
ATOM 531 N N . SER A 1 74 ? 0.637 -10.216 -6.586 1.00 95.81 74 SER A N 1
ATOM 532 C CA . SER A 1 74 ? 1.754 -9.299 -6.312 1.00 95.81 74 SER A CA 1
ATOM 533 C C . SER A 1 74 ? 2.300 -9.494 -4.883 1.00 95.81 74 SER A C 1
ATOM 535 O O . SER A 1 74 ? 1.630 -9.105 -3.914 1.00 95.81 74 SER A O 1
ATOM 537 N N . PRO A 1 75 ? 3.516 -10.051 -4.708 1.00 97.19 75 PRO A N 1
ATOM 538 C CA . PRO A 1 75 ? 4.180 -10.107 -3.406 1.00 97.19 75 PRO A CA 1
ATOM 539 C C . PRO A 1 75 ? 4.532 -8.705 -2.889 1.00 97.19 75 PRO A C 1
ATOM 541 O O . PRO A 1 75 ? 4.380 -8.455 -1.696 1.00 97.19 75 PRO A O 1
ATOM 544 N N . LYS A 1 76 ? 4.881 -7.753 -3.773 1.00 97.50 76 LYS A N 1
ATOM 545 C CA . LYS A 1 76 ? 5.166 -6.349 -3.412 1.00 97.50 76 LYS A CA 1
ATOM 546 C C . LYS A 1 76 ? 3.951 -5.652 -2.781 1.00 97.50 76 LYS A C 1
ATOM 548 O O . LYS A 1 76 ? 4.084 -4.995 -1.751 1.00 97.50 76 LYS A O 1
ATOM 553 N N . ALA A 1 77 ? 2.750 -5.857 -3.330 1.00 97.50 77 ALA A N 1
ATOM 554 C CA . ALA A 1 77 ? 1.515 -5.333 -2.738 1.00 97.50 77 ALA A CA 1
ATOM 555 C C . ALA A 1 77 ? 1.145 -6.029 -1.416 1.00 97.50 77 ALA A C 1
ATOM 557 O O . ALA A 1 77 ? 0.654 -5.389 -0.486 1.00 97.50 77 ALA A O 1
ATOM 558 N N . SER A 1 78 ? 1.409 -7.335 -1.321 1.00 97.25 78 SER A N 1
ATOM 559 C CA . SER A 1 78 ? 1.155 -8.125 -0.109 1.00 97.25 78 SER A CA 1
ATOM 560 C C . SER A 1 78 ? 2.062 -7.680 1.043 1.00 97.25 78 SER A C 1
ATOM 562 O O . SER A 1 78 ? 1.589 -7.493 2.161 1.00 97.25 78 SER A O 1
ATOM 564 N N . LEU A 1 79 ? 3.341 -7.430 0.751 1.00 97.69 79 LEU A N 1
ATOM 565 C CA . LEU A 1 79 ? 4.323 -6.871 1.676 1.00 97.69 79 LEU A CA 1
ATOM 566 C C . LEU A 1 79 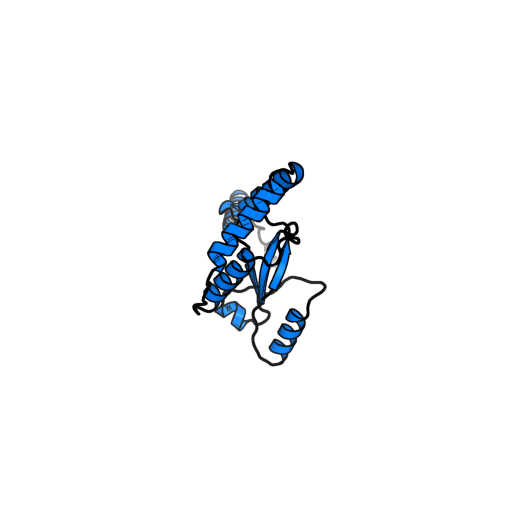? 3.881 -5.497 2.205 1.00 97.69 79 LEU A C 1
ATOM 568 O O . LEU A 1 79 ? 3.757 -5.330 3.415 1.00 97.69 79 LEU A O 1
ATOM 572 N N . ALA A 1 80 ? 3.524 -4.565 1.316 1.00 97.88 80 ALA A N 1
ATOM 573 C CA . ALA A 1 80 ? 3.072 -3.228 1.707 1.00 97.88 80 ALA A CA 1
ATOM 574 C C . ALA A 1 80 ? 1.804 -3.245 2.589 1.00 97.88 80 ALA A C 1
ATOM 576 O O . ALA A 1 80 ? 1.689 -2.461 3.534 1.00 97.88 80 ALA A O 1
ATOM 577 N N . LEU A 1 81 ? 0.860 -4.164 2.334 1.00 97.94 81 LEU A N 1
ATOM 578 C CA . LEU A 1 81 ? -0.313 -4.360 3.197 1.00 97.94 81 LEU A CA 1
ATOM 579 C C . LEU A 1 81 ? 0.066 -4.851 4.600 1.00 97.94 81 LEU A C 1
ATOM 581 O O . LEU A 1 81 ? -0.538 -4.398 5.573 1.00 97.94 81 LEU A O 1
ATOM 585 N N . LEU A 1 82 ? 1.046 -5.754 4.717 1.00 97.56 82 LEU A N 1
ATOM 586 C CA . LEU A 1 82 ? 1.546 -6.236 6.009 1.00 97.56 82 LEU A CA 1
ATOM 587 C C . LEU A 1 82 ? 2.3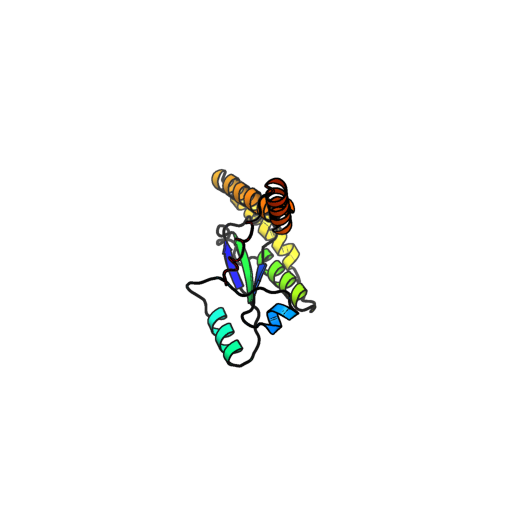23 -5.152 6.763 1.00 97.56 82 LEU A C 1
ATOM 589 O O . LEU A 1 82 ? 2.124 -4.996 7.965 1.00 97.56 82 LEU A O 1
ATOM 593 N N . ASP A 1 83 ? 3.141 -4.364 6.064 1.00 96.62 83 ASP A N 1
ATOM 594 C CA . ASP A 1 83 ? 3.863 -3.229 6.644 1.00 96.62 83 ASP A CA 1
ATOM 595 C C . ASP A 1 83 ? 2.898 -2.165 7.177 1.00 96.62 83 ASP A C 1
ATOM 597 O O . ASP A 1 83 ? 3.043 -1.710 8.315 1.00 96.62 83 ASP A O 1
ATOM 601 N N . ARG A 1 84 ? 1.840 -1.829 6.423 1.00 96.62 84 ARG A N 1
ATOM 602 C CA . ARG A 1 84 ? 0.810 -0.896 6.901 1.00 96.62 84 ARG A CA 1
ATOM 603 C C . ARG A 1 84 ? -0.030 -1.479 8.043 1.00 96.62 84 ARG A C 1
ATOM 605 O O . ARG A 1 84 ? -0.3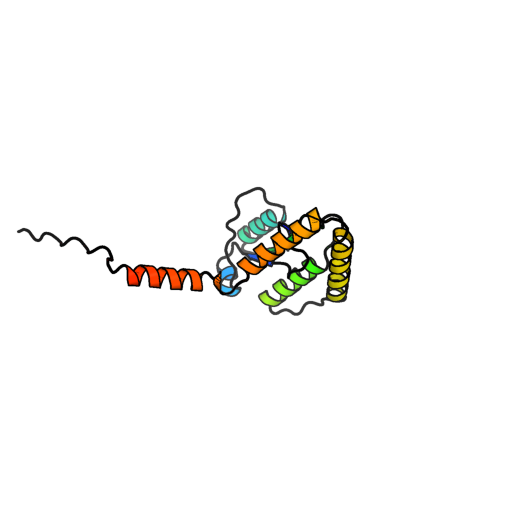77 -0.739 8.961 1.00 96.62 84 ARG A O 1
ATOM 612 N N . LEU A 1 85 ? -0.338 -2.777 8.021 1.00 96.50 85 LEU A N 1
ATOM 613 C CA . LEU A 1 85 ? -1.065 -3.452 9.103 1.00 96.50 85 LEU A CA 1
ATOM 614 C C . LEU A 1 85 ? -0.262 -3.453 10.412 1.00 96.50 85 LEU A C 1
ATOM 616 O O . LEU A 1 85 ? -0.810 -3.130 11.465 1.00 96.50 85 LEU A O 1
ATOM 620 N N . GLU A 1 86 ? 1.030 -3.775 10.353 1.00 97.00 86 GLU A N 1
ATOM 621 C CA . GLU A 1 86 ? 1.926 -3.727 11.513 1.00 97.00 86 GLU A CA 1
ATOM 622 C C . GLU A 1 86 ? 2.098 -2.293 12.025 1.00 97.00 86 GLU A C 1
ATOM 624 O O . GLU A 1 86 ? 1.956 -2.056 13.221 1.00 97.00 86 GLU A O 1
ATOM 629 N N . SER A 1 87 ? 2.289 -1.320 11.126 1.00 95.06 87 SER A N 1
ATOM 630 C CA . SER A 1 87 ? 2.363 0.108 11.471 1.00 95.06 87 SER A CA 1
ATOM 631 C C . SER A 1 87 ? 1.131 0.617 12.228 1.00 95.06 87 SER A C 1
ATOM 633 O O . SER A 1 87 ? 1.278 1.482 13.088 1.00 95.06 87 SER A O 1
ATOM 635 N N . LEU A 1 88 ? -0.067 0.112 11.914 1.00 94.38 88 LEU A N 1
ATOM 636 C CA . LEU A 1 88 ? -1.315 0.532 12.562 1.00 94.38 88 LEU A CA 1
ATOM 637 C C . LEU A 1 88 ? -1.624 -0.244 13.847 1.00 94.38 88 LEU A C 1
ATOM 639 O O . LEU A 1 88 ? -2.255 0.295 14.747 1.00 94.38 88 LEU A O 1
ATOM 643 N N . THR A 1 89 ? -1.220 -1.510 13.939 1.00 93.56 89 THR A N 1
ATOM 644 C CA . THR A 1 89 ? -1.568 -2.375 15.083 1.00 93.56 89 THR A CA 1
ATOM 645 C C . THR A 1 89 ? -0.463 -2.482 16.131 1.00 93.56 89 THR A C 1
ATOM 647 O O . THR A 1 89 ? -0.737 -2.885 17.260 1.00 93.56 89 THR A O 1
ATOM 650 N N . GLY A 1 90 ? 0.784 -2.176 15.767 1.00 94.88 90 GLY A N 1
ATOM 651 C CA . GLY A 1 90 ? 1.972 -2.469 16.571 1.00 94.88 90 GLY A CA 1
ATOM 652 C C . GLY A 1 90 ? 2.276 -3.967 16.718 1.00 94.88 90 GLY A C 1
ATOM 653 O O . GLY A 1 90 ? 3.137 -4.327 17.519 1.00 94.88 90 GLY A O 1
ATOM 654 N N . ILE A 1 91 ? 1.571 -4.847 15.993 1.00 95.75 91 ILE A N 1
ATOM 655 C CA . ILE A 1 91 ? 1.708 -6.305 16.098 1.00 95.75 91 ILE A CA 1
ATOM 656 C C . ILE A 1 91 ? 2.678 -6.807 15.019 1.00 95.75 91 ILE A C 1
ATOM 658 O O . ILE A 1 91 ? 2.353 -6.689 13.836 1.00 95.75 91 ILE A O 1
ATOM 662 N N . PRO A 1 92 ? 3.816 -7.427 15.393 1.00 95.00 92 PRO A N 1
ATOM 663 C CA . PRO A 1 92 ? 4.741 -8.018 14.435 1.00 95.00 92 PRO A CA 1
ATOM 664 C C . PRO A 1 92 ? 4.099 -9.135 13.606 1.00 95.00 92 PRO A C 1
ATOM 666 O O . PRO A 1 92 ? 3.560 -10.095 14.165 1.00 95.00 92 PRO A O 1
ATOM 669 N N . VAL A 1 93 ? 4.214 -9.061 12.278 1.00 93.94 93 VAL A N 1
ATOM 670 C CA . VAL A 1 93 ? 3.759 -10.117 11.354 1.00 93.94 93 VAL A CA 1
ATOM 671 C C . VAL A 1 93 ? 4.943 -10.722 10.589 1.00 93.94 93 VAL A C 1
ATOM 673 O O . VAL A 1 93 ? 5.840 -10.026 10.118 1.00 93.94 93 VAL A O 1
ATOM 676 N N . GLY A 1 94 ? 4.984 -12.046 10.430 1.00 94.19 94 GLY A N 1
ATOM 677 C CA . GLY A 1 94 ? 6.050 -12.692 9.657 1.00 94.19 94 GLY A CA 1
ATOM 678 C C . GLY A 1 94 ? 5.945 -12.376 8.158 1.00 94.19 94 GLY A C 1
ATOM 679 O O . GLY A 1 94 ? 4.943 -12.722 7.542 1.00 94.19 94 GLY A O 1
ATOM 680 N N . ARG A 1 95 ? 6.983 -11.771 7.554 1.00 94.00 95 ARG A N 1
ATOM 681 C CA . ARG A 1 95 ? 7.057 -11.555 6.088 1.00 94.00 95 ARG A CA 1
ATOM 682 C C . ARG A 1 95 ? 7.500 -12.792 5.293 1.00 94.00 95 ARG A C 1
ATOM 684 O O . ARG A 1 95 ? 7.201 -12.885 4.108 1.00 94.00 95 ARG A O 1
ATOM 691 N N . GLY A 1 96 ? 8.225 -13.728 5.911 1.00 96.31 96 GLY A N 1
ATOM 692 C CA . GLY A 1 96 ? 8.779 -14.891 5.207 1.00 96.31 96 GLY A CA 1
ATOM 693 C C . GLY A 1 96 ? 9.669 -14.483 4.025 1.00 96.31 96 GLY A C 1
ATOM 694 O O . GLY A 1 96 ? 10.585 -13.681 4.187 1.00 96.31 96 GLY A O 1
ATOM 695 N N . SER A 1 97 ? 9.383 -15.024 2.842 1.00 97.25 97 SER A N 1
ATOM 696 C CA . SER A 1 97 ? 10.082 -14.751 1.580 1.00 97.25 97 SER A CA 1
ATOM 697 C C . SER A 1 97 ? 9.560 -13.535 0.799 1.00 97.25 97 SER A C 1
ATOM 699 O O . SER A 1 97 ? 10.175 -13.173 -0.204 1.00 97.25 97 SER A O 1
ATOM 701 N N . LEU A 1 98 ? 8.492 -12.859 1.257 1.00 96.81 98 LEU A N 1
ATOM 702 C CA . LEU A 1 98 ? 7.800 -11.802 0.497 1.00 96.81 98 LEU A CA 1
ATOM 703 C C . LEU A 1 98 ? 8.710 -10.659 0.023 1.00 96.81 98 LEU A C 1
ATOM 705 O O . LEU A 1 98 ? 8.480 -10.119 -1.052 1.00 96.81 98 LEU A O 1
ATOM 709 N N . ALA A 1 99 ? 9.746 -10.295 0.785 1.00 96.56 99 ALA A N 1
ATOM 710 C CA . ALA A 1 99 ? 10.699 -9.259 0.376 1.00 96.56 99 ALA A CA 1
ATOM 711 C C . ALA A 1 99 ? 11.543 -9.686 -0.841 1.00 96.56 99 ALA A C 1
ATOM 713 O O . ALA A 1 99 ? 11.706 -8.919 -1.785 1.00 96.56 99 ALA A O 1
ATOM 714 N N . THR A 1 100 ? 12.028 -10.930 -0.855 1.00 98.06 100 THR A N 1
ATOM 715 C CA . THR A 1 100 ? 12.769 -11.496 -1.992 1.00 98.06 100 THR A CA 1
ATOM 716 C C . THR A 1 100 ? 11.852 -11.705 -3.197 1.00 98.06 100 THR A C 1
ATOM 718 O O . THR A 1 100 ? 12.235 -11.409 -4.326 1.00 98.06 100 THR A O 1
ATOM 721 N N . GLU A 1 101 ? 10.625 -12.174 -2.960 1.00 98.12 101 GLU A N 1
ATOM 722 C CA . GLU A 1 101 ? 9.609 -12.346 -4.002 1.00 98.12 101 GLU A CA 1
ATOM 723 C C . GLU A 1 101 ? 9.187 -11.004 -4.618 1.00 98.12 101 GLU A C 1
ATOM 725 O O . GLU A 1 101 ? 9.015 -10.932 -5.829 1.00 98.12 101 GLU A O 1
ATOM 730 N N . ALA A 1 102 ? 9.077 -9.931 -3.824 1.00 97.62 102 ALA A N 1
ATOM 731 C CA . ALA A 1 102 ? 8.786 -8.582 -4.310 1.00 97.62 102 ALA A CA 1
ATOM 732 C C . ALA A 1 102 ? 9.864 -8.060 -5.270 1.00 97.62 102 ALA A C 1
ATOM 734 O O . ALA A 1 102 ? 9.519 -7.553 -6.334 1.00 97.62 102 ALA A O 1
ATOM 735 N N . ILE A 1 103 ? 11.146 -8.247 -4.937 1.00 97.81 103 ILE A N 1
ATOM 736 C CA . ILE A 1 103 ? 12.276 -7.857 -5.798 1.00 97.81 103 ILE A CA 1
ATOM 737 C C . ILE A 1 103 ? 12.277 -8.671 -7.101 1.00 97.81 103 ILE A C 1
ATOM 739 O O . ILE A 1 103 ? 12.434 -8.111 -8.183 1.00 97.81 103 ILE A O 1
ATOM 743 N N . ALA A 1 104 ? 12.074 -9.990 -7.018 1.00 97.75 104 ALA A N 1
ATOM 744 C CA . ALA A 1 104 ? 12.022 -10.853 -8.200 1.00 97.75 104 ALA A CA 1
ATOM 745 C C . ALA A 1 104 ? 10.818 -10.537 -9.108 1.00 97.75 104 ALA A C 1
ATOM 747 O O . ALA A 1 104 ? 10.923 -10.608 -10.331 1.00 97.75 104 ALA A O 1
ATOM 748 N N . TRP A 1 105 ? 9.681 -10.177 -8.511 1.00 97.38 105 TRP A N 1
ATOM 749 C CA . TRP A 1 105 ? 8.467 -9.763 -9.212 1.00 97.38 105 TRP A CA 1
ATOM 750 C C . TRP A 1 105 ? 8.649 -8.434 -9.952 1.00 97.38 105 TRP A C 1
ATOM 752 O O . TRP A 1 105 ? 8.274 -8.341 -11.115 1.00 97.38 105 TRP A O 1
ATOM 762 N N . GLU A 1 106 ? 9.279 -7.445 -9.313 1.00 97.31 106 GLU A N 1
ATOM 763 C CA . GLU A 1 106 ? 9.601 -6.144 -9.914 1.00 97.31 106 GLU A CA 1
ATOM 764 C C . GLU A 1 106 ? 10.515 -6.318 -11.133 1.00 97.31 106 GLU A C 1
ATOM 766 O O . GLU A 1 106 ? 10.105 -5.991 -12.242 1.00 97.31 106 GLU A O 1
ATOM 771 N N . ALA A 1 107 ? 11.636 -7.031 -10.972 1.00 96.75 107 ALA A N 1
ATOM 772 C CA . ALA A 1 107 ? 12.550 -7.349 -12.072 1.00 96.75 107 ALA A CA 1
ATOM 773 C C . ALA A 1 107 ? 11.907 -8.170 -13.214 1.00 96.75 107 ALA A C 1
ATOM 775 O O . ALA A 1 107 ? 12.373 -8.129 -14.352 1.00 96.75 107 ALA A O 1
ATOM 776 N N . THR A 1 108 ? 10.841 -8.931 -12.930 1.00 95.69 108 THR A N 1
ATOM 777 C CA . THR A 1 108 ? 10.073 -9.655 -13.961 1.00 95.69 108 THR A CA 1
ATOM 778 C C . THR A 1 108 ? 9.214 -8.703 -14.796 1.00 95.69 108 THR A C 1
ATOM 780 O O . THR A 1 108 ? 9.027 -8.948 -15.985 1.00 95.69 108 THR A O 1
ATOM 783 N N . ILE A 1 109 ? 8.694 -7.630 -14.194 1.00 95.88 109 ILE A N 1
ATOM 784 C CA . ILE A 1 109 ? 7.894 -6.615 -14.891 1.00 95.88 109 ILE A CA 1
ATOM 785 C C . ILE A 1 109 ? 8.808 -5.653 -15.652 1.00 95.88 109 ILE A C 1
ATOM 787 O O . ILE A 1 109 ? 8.521 -5.382 -16.814 1.00 95.88 109 ILE A O 1
ATOM 791 N N . ASP A 1 110 ? 9.936 -5.237 -15.063 1.00 95.69 110 ASP A N 1
ATOM 792 C CA . ASP A 1 110 ? 10.985 -4.480 -15.763 1.00 95.69 110 ASP A CA 1
ATOM 793 C C . ASP A 1 110 ? 11.374 -5.191 -17.071 1.00 95.69 110 ASP A C 1
ATOM 795 O O . ASP A 1 110 ? 11.332 -4.608 -18.152 1.00 95.69 110 ASP A O 1
ATOM 799 N N . ALA A 1 111 ? 11.678 -6.493 -16.990 1.00 94.12 111 ALA A N 1
ATOM 800 C CA . ALA A 1 111 ? 12.041 -7.306 -18.149 1.00 94.12 111 ALA A CA 1
ATOM 801 C C . ALA A 1 111 ? 10.894 -7.498 -19.160 1.00 94.12 111 ALA A C 1
ATOM 803 O O . ALA A 1 111 ? 11.164 -7.703 -20.340 1.00 94.12 111 ALA A O 1
ATOM 804 N N . ALA A 1 112 ? 9.632 -7.447 -18.721 1.00 92.00 112 ALA A N 1
ATOM 805 C CA . ALA A 1 112 ? 8.470 -7.539 -19.605 1.00 92.00 112 ALA A CA 1
ATOM 806 C C . ALA A 1 112 ? 8.153 -6.210 -20.318 1.00 92.00 112 ALA A C 1
ATOM 808 O O . ALA A 1 112 ? 7.589 -6.238 -21.409 1.00 92.00 112 ALA A O 1
ATOM 809 N N . ALA A 1 113 ? 8.514 -5.070 -19.720 1.00 92.50 113 ALA A N 1
ATOM 810 C CA . ALA A 1 113 ? 8.313 -3.736 -20.287 1.00 92.50 113 ALA A CA 1
ATOM 811 C C . ALA A 1 113 ? 9.499 -3.240 -21.140 1.00 92.50 113 ALA A C 1
ATOM 813 O O . ALA A 1 113 ? 9.310 -2.372 -21.983 1.00 92.50 113 ALA A O 1
ATOM 814 N N . ALA A 1 114 ? 10.706 -3.785 -20.942 1.00 91.31 114 ALA A N 1
ATOM 815 C CA . ALA A 1 114 ? 11.952 -3.259 -21.516 1.00 91.31 114 ALA A CA 1
ATOM 816 C C . ALA A 1 114 ? 12.007 -3.173 -23.056 1.00 91.31 114 ALA A C 1
ATOM 818 O O . ALA A 1 114 ? 12.698 -2.301 -23.581 1.00 91.31 114 ALA A O 1
ATOM 819 N N . ASP A 1 115 ? 11.304 -4.059 -23.769 1.00 90.88 115 ASP A N 1
ATOM 820 C CA . ASP A 1 115 ? 11.253 -4.077 -25.242 1.00 90.88 115 ASP A CA 1
ATOM 821 C C . ASP A 1 115 ? 10.076 -3.248 -25.818 1.00 90.88 115 ASP A C 1
ATOM 823 O O . ASP A 1 115 ? 9.886 -3.206 -27.036 1.00 90.88 115 ASP A O 1
ATOM 827 N N . ASP A 1 116 ? 9.279 -2.590 -24.965 1.00 95.62 116 ASP A N 1
ATOM 828 C CA . ASP A 1 116 ? 8.131 -1.755 -25.339 1.00 95.62 116 ASP A CA 1
ATOM 829 C C . ASP A 1 116 ? 8.397 -0.281 -24.966 1.00 95.62 116 ASP A C 1
ATOM 831 O O . ASP A 1 116 ? 8.346 0.129 -23.800 1.00 95.62 116 ASP A O 1
ATOM 835 N N . GLU A 1 117 ? 8.712 0.530 -25.982 1.00 95.56 117 GLU A N 1
ATOM 836 C CA . GLU A 1 117 ? 9.013 1.960 -25.826 1.00 95.56 117 GLU A CA 1
ATOM 837 C C . GLU A 1 117 ? 7.795 2.768 -25.337 1.00 95.56 117 GLU A C 1
ATOM 839 O O . GLU A 1 117 ? 7.961 3.686 -24.529 1.00 95.56 117 GLU A O 1
ATOM 844 N N . GLU A 1 118 ? 6.573 2.420 -25.767 1.00 96.25 118 GLU A N 1
ATOM 845 C CA . GLU A 1 118 ? 5.347 3.106 -25.330 1.00 96.25 118 GLU A CA 1
ATOM 846 C C . GLU A 1 118 ? 5.057 2.799 -23.856 1.00 96.25 118 GLU A C 1
ATOM 848 O O . GLU A 1 118 ? 4.744 3.703 -23.075 1.00 96.25 118 GLU A O 1
ATOM 853 N N . MET A 1 119 ? 5.224 1.537 -23.445 1.00 95.12 119 MET A N 1
ATOM 854 C CA . MET A 1 119 ? 5.071 1.127 -22.050 1.00 95.12 119 MET A CA 1
ATOM 855 C C . MET A 1 119 ? 6.144 1.754 -21.153 1.00 95.12 119 MET A C 1
ATOM 857 O O . MET A 1 119 ? 5.828 2.201 -20.049 1.00 95.12 119 MET A O 1
ATOM 861 N N . THR A 1 120 ? 7.390 1.836 -21.623 1.00 95.88 120 THR A N 1
ATOM 862 C CA . THR A 1 120 ? 8.501 2.452 -20.881 1.00 95.88 120 THR A CA 1
ATOM 863 C C . THR A 1 120 ? 8.248 3.940 -20.616 1.00 95.88 120 THR A C 1
ATOM 865 O O . THR A 1 120 ? 8.357 4.388 -19.471 1.00 95.88 120 THR A O 1
ATOM 868 N N . GLU A 1 121 ? 7.842 4.706 -21.633 1.00 96.94 121 GLU A N 1
ATOM 869 C CA . GLU A 1 121 ? 7.513 6.130 -21.470 1.00 96.94 121 GLU A CA 1
ATOM 870 C C . GLU A 1 121 ? 6.260 6.330 -20.595 1.00 96.94 121 GLU A C 1
ATOM 872 O O . GLU A 1 121 ? 6.206 7.249 -19.775 1.00 96.94 121 GLU A O 1
ATOM 877 N N . TYR A 1 122 ? 5.274 5.431 -20.683 1.00 96.88 122 TYR A N 1
ATOM 878 C CA . TYR A 1 122 ? 4.108 5.471 -19.801 1.00 96.88 122 TYR A CA 1
ATOM 879 C C . TYR A 1 122 ? 4.468 5.223 -18.328 1.00 96.88 122 TYR A C 1
ATOM 881 O O . TYR A 1 122 ? 4.023 5.964 -17.448 1.00 96.88 122 TYR A O 1
ATOM 889 N N . ILE A 1 123 ? 5.308 4.221 -18.039 1.00 97.38 123 ILE A N 1
ATOM 890 C CA . ILE A 1 123 ? 5.800 3.950 -16.679 1.00 97.38 123 ILE A CA 1
ATOM 891 C C . ILE A 1 123 ? 6.540 5.174 -16.138 1.00 97.38 123 ILE A C 1
ATOM 893 O O . ILE A 1 123 ? 6.263 5.595 -15.016 1.00 97.38 123 ILE A O 1
ATOM 897 N N . ARG A 1 124 ? 7.400 5.796 -16.950 1.00 97.06 124 ARG A N 1
ATOM 898 C CA . ARG A 1 124 ? 8.097 7.035 -16.595 1.00 97.06 124 ARG A CA 1
ATOM 899 C C . ARG A 1 124 ? 7.132 8.179 -16.263 1.00 97.06 124 ARG A C 1
ATOM 901 O O . ARG A 1 124 ? 7.324 8.869 -15.267 1.00 97.06 124 ARG A O 1
ATOM 908 N N . GLN A 1 125 ? 6.066 8.372 -17.038 1.00 97.44 125 GLN A N 1
ATOM 909 C CA . GLN A 1 125 ? 5.058 9.387 -16.718 1.00 97.44 125 GLN A CA 1
ATOM 910 C C . GLN A 1 125 ? 4.350 9.098 -15.380 1.00 97.44 125 GLN A C 1
ATOM 912 O O . GLN A 1 125 ? 4.060 10.022 -14.617 1.00 97.44 125 GLN A O 1
ATOM 917 N N . LEU A 1 126 ? 4.098 7.825 -15.055 1.00 97.19 126 LEU A N 1
ATOM 918 C CA . LEU A 1 126 ? 3.566 7.434 -13.745 1.00 97.19 126 LEU A CA 1
ATOM 919 C C . LEU A 1 126 ? 4.569 7.676 -12.604 1.00 97.19 126 LEU A C 1
ATOM 921 O O . LEU A 1 126 ? 4.149 8.053 -11.511 1.00 97.19 126 LEU A O 1
ATOM 925 N N . GLU A 1 127 ? 5.869 7.495 -12.844 1.00 96.94 127 GLU A N 1
ATOM 926 C CA . GLU A 1 127 ? 6.939 7.868 -11.910 1.00 96.94 127 GLU A CA 1
ATOM 927 C C . GLU A 1 127 ? 6.980 9.374 -11.653 1.00 96.94 127 GLU A C 1
ATOM 929 O O . GLU A 1 127 ? 6.896 9.785 -10.499 1.00 96.94 127 GLU A O 1
ATOM 934 N N . GLU A 1 128 ? 7.030 10.201 -12.700 1.00 95.69 128 GLU A N 1
ATOM 935 C CA . GLU A 1 128 ? 7.084 11.664 -12.574 1.00 95.69 128 GLU A CA 1
ATOM 936 C C . GLU A 1 128 ? 5.843 12.213 -11.839 1.00 95.69 128 GLU A C 1
ATOM 938 O O . GLU A 1 128 ? 5.962 13.055 -10.942 1.00 95.69 128 GLU A O 1
ATOM 943 N N . ASN A 1 129 ? 4.655 11.668 -12.127 1.00 92.88 129 ASN A N 1
ATOM 944 C CA . ASN A 1 129 ? 3.423 11.983 -11.397 1.00 92.88 129 ASN A CA 1
ATOM 945 C C . ASN A 1 129 ? 3.496 11.557 -9.920 1.00 92.88 129 ASN A C 1
ATOM 947 O O . ASN A 1 129 ? 3.087 12.313 -9.034 1.00 92.88 129 ASN A O 1
ATOM 951 N N . ARG A 1 130 ? 4.009 10.352 -9.636 1.00 92.00 130 ARG A N 1
ATOM 952 C CA . ARG A 1 130 ? 4.101 9.815 -8.272 1.00 92.00 130 ARG A CA 1
ATOM 953 C C . ARG A 1 130 ? 5.099 10.594 -7.420 1.00 92.00 130 ARG A C 1
ATOM 955 O O . ARG A 1 130 ? 4.765 10.969 -6.299 1.00 92.00 130 ARG A O 1
ATOM 962 N N . ASP A 1 131 ? 6.279 10.862 -7.964 1.00 92.56 131 ASP A N 1
ATOM 963 C CA . ASP A 1 131 ? 7.358 11.575 -7.282 1.00 92.56 131 ASP A CA 1
ATOM 964 C C . ASP A 1 131 ? 6.979 13.047 -7.031 1.00 92.56 131 ASP A C 1
ATOM 966 O O . ASP A 1 131 ? 7.359 13.618 -6.011 1.00 92.56 131 ASP A O 1
ATOM 970 N N . THR A 1 132 ? 6.146 13.641 -7.899 1.00 89.81 132 THR A N 1
ATOM 971 C CA . THR A 1 132 ? 5.542 14.965 -7.665 1.00 89.81 132 THR A CA 1
ATOM 972 C C . THR A 1 132 ? 4.597 14.951 -6.458 1.00 89.81 132 THR A C 1
ATOM 974 O O . THR A 1 132 ? 4.673 15.847 -5.618 1.00 89.81 132 THR A O 1
ATOM 977 N N . VAL A 1 133 ? 3.728 13.939 -6.334 1.00 82.19 133 VAL A N 1
ATOM 978 C CA . VAL A 1 133 ? 2.782 13.806 -5.204 1.00 82.19 133 VAL A CA 1
ATOM 979 C C . VAL A 1 133 ? 3.497 13.514 -3.881 1.00 82.19 133 VAL A C 1
ATOM 981 O O . VAL A 1 133 ? 3.094 14.045 -2.850 1.00 82.19 133 VAL A O 1
ATOM 984 N N . ASP A 1 134 ? 4.564 12.714 -3.905 1.00 79.00 134 ASP A N 1
ATOM 985 C CA . ASP A 1 134 ? 5.381 12.412 -2.720 1.00 79.00 134 ASP A CA 1
ATOM 986 C C . ASP A 1 134 ? 6.394 13.526 -2.372 1.00 79.00 134 ASP A C 1
ATOM 988 O O . ASP A 1 134 ? 7.104 13.430 -1.366 1.00 79.00 134 ASP A O 1
ATOM 992 N N . SER A 1 135 ? 6.476 14.596 -3.174 1.00 76.31 135 SER A N 1
ATOM 993 C CA . SER A 1 135 ? 7.403 15.702 -2.923 1.00 76.31 135 SER A CA 1
ATOM 994 C C . SER A 1 135 ? 7.014 16.506 -1.665 1.00 76.31 135 SER A C 1
ATOM 996 O O . SER A 1 135 ? 5.834 16.802 -1.451 1.00 76.31 135 SER A O 1
ATOM 998 N N . PRO A 1 136 ? 7.984 16.957 -0.840 1.00 62.69 136 PRO A N 1
ATOM 999 C CA . PRO A 1 136 ? 7.695 17.806 0.323 1.00 62.69 136 PRO A CA 1
ATOM 1000 C C . PRO A 1 136 ? 6.995 19.125 -0.036 1.00 62.69 136 PRO A C 1
ATOM 1002 O O . PRO A 1 136 ? 6.289 19.705 0.786 1.00 62.69 136 PRO A O 1
ATOM 1005 N N . GLU A 1 137 ? 7.194 19.592 -1.268 1.00 60.31 137 GLU A N 1
ATOM 1006 C CA . GLU A 1 137 ? 6.666 20.842 -1.820 1.00 60.31 137 GLU A CA 1
ATOM 1007 C C . GLU A 1 137 ? 5.185 20.721 -2.225 1.00 60.31 137 GLU A C 1
ATOM 1009 O O . GLU A 1 137 ? 4.469 21.722 -2.225 1.00 60.31 137 GLU A O 1
ATOM 1014 N N . ALA A 1 138 ? 4.703 19.500 -2.493 1.00 55.41 138 ALA A N 1
ATOM 1015 C CA . ALA A 1 138 ? 3.290 19.193 -2.723 1.00 55.41 138 ALA A CA 1
ATOM 1016 C C . ALA A 1 138 ? 2.489 18.956 -1.426 1.00 55.41 138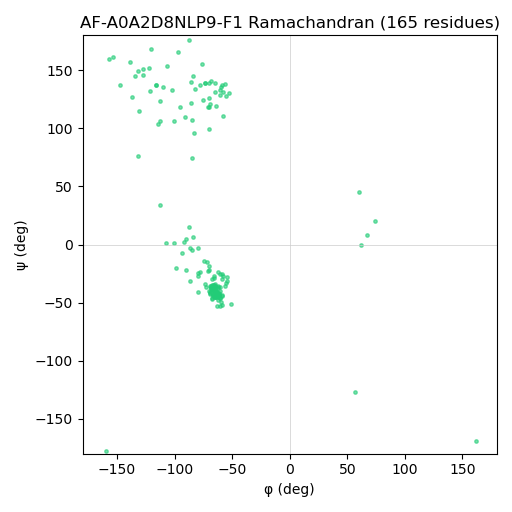 ALA A C 1
ATOM 1018 O O . ALA A 1 138 ? 1.266 18.806 -1.480 1.00 55.41 138 ALA A O 1
ATOM 1019 N N . SER A 1 139 ? 3.144 18.949 -0.256 1.00 58.69 139 SER A N 1
ATOM 1020 C CA . SER A 1 139 ? 2.455 18.886 1.038 1.00 58.69 139 SER A CA 1
ATOM 1021 C C . SER A 1 139 ? 1.453 20.036 1.185 1.00 58.69 139 SER A C 1
ATOM 1023 O O . SER A 1 139 ? 1.760 21.196 0.893 1.00 58.69 139 SER A O 1
ATOM 1025 N N . GLY A 1 140 ? 0.266 19.730 1.721 1.00 59.56 140 GLY A N 1
ATOM 1026 C CA . GLY A 1 140 ? -0.764 20.728 2.016 1.00 59.56 140 GLY A CA 1
ATOM 1027 C C . GLY A 1 140 ? -0.265 21.869 2.911 1.00 59.56 140 GLY A C 1
ATOM 1028 O O . GLY A 1 140 ? -0.732 22.996 2.763 1.00 59.56 140 GLY A O 1
ATOM 1029 N N . ASP A 1 141 ? 0.738 21.613 3.757 1.00 60.12 141 ASP A N 1
ATOM 1030 C CA . ASP A 1 141 ? 1.375 22.624 4.607 1.00 60.12 141 ASP A CA 1
ATOM 1031 C C . ASP A 1 141 ? 2.167 23.662 3.794 1.00 60.12 141 ASP A C 1
ATOM 1033 O O . ASP A 1 141 ? 2.102 24.856 4.08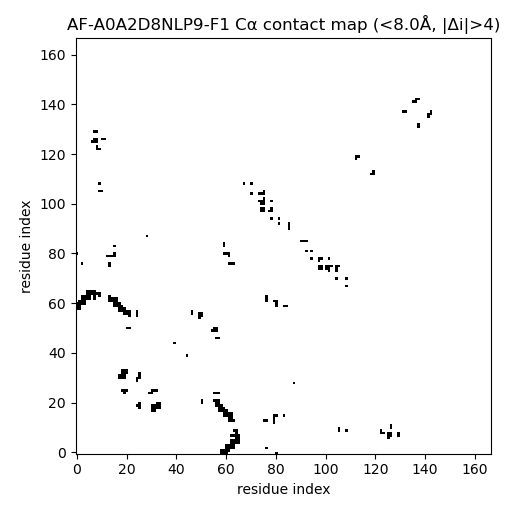8 1.00 60.12 141 ASP A O 1
ATOM 1037 N N . ALA A 1 142 ? 2.873 23.241 2.737 1.00 60.72 142 ALA A N 1
ATOM 1038 C CA . ALA A 1 142 ? 3.620 24.142 1.856 1.00 60.72 142 ALA A CA 1
ATOM 1039 C C . ALA A 1 142 ? 2.666 25.017 1.025 1.00 60.72 142 ALA A C 1
ATOM 1041 O O . ALA A 1 142 ? 2.844 26.235 0.923 1.00 60.72 142 ALA A O 1
ATOM 1042 N N . ILE A 1 143 ? 1.589 24.413 0.511 1.00 62.09 143 ILE A N 1
ATOM 1043 C CA . ILE A 1 143 ? 0.521 25.116 -0.214 1.00 62.09 143 ILE A CA 1
ATOM 1044 C C . ILE A 1 143 ? -0.192 26.117 0.713 1.00 62.09 143 ILE A C 1
ATOM 1046 O O . ILE A 1 143 ? -0.431 27.262 0.320 1.00 62.09 143 ILE A O 1
ATOM 1050 N N . ALA A 1 144 ? -0.482 25.734 1.961 1.00 69.56 144 ALA A N 1
ATOM 1051 C CA . ALA A 1 144 ? -1.062 26.625 2.965 1.00 69.56 144 ALA A CA 1
ATOM 1052 C C . ALA A 1 144 ? -0.117 27.783 3.331 1.00 69.56 144 ALA A C 1
ATOM 1054 O O . ALA A 1 144 ? -0.563 28.927 3.442 1.00 69.56 144 ALA A O 1
ATOM 1055 N N . GLN A 1 145 ? 1.188 27.524 3.456 1.00 68.50 145 GLN A N 1
ATOM 1056 C CA . GLN A 1 145 ? 2.193 28.541 3.775 1.00 68.50 145 GLN A CA 1
ATOM 1057 C C . GLN A 1 145 ? 2.351 29.586 2.655 1.00 68.50 145 GLN A C 1
ATOM 1059 O O . GLN A 1 145 ? 2.475 30.782 2.942 1.00 68.50 145 GLN A O 1
ATOM 1064 N N . GLU A 1 146 ? 2.287 29.177 1.384 1.00 66.88 146 GLU A N 1
ATOM 1065 C CA . GLU A 1 146 ? 2.220 30.111 0.250 1.00 66.88 146 GLU A CA 1
ATOM 1066 C C . GLU A 1 146 ? 0.882 30.869 0.204 1.00 66.88 146 GLU A C 1
ATOM 1068 O O . GLU A 1 146 ? 0.870 32.081 -0.032 1.00 66.88 146 GLU A O 1
ATOM 1073 N N . PHE A 1 147 ? -0.244 30.217 0.516 1.00 67.12 147 PHE A N 1
ATOM 1074 C CA . PHE A 1 147 ? -1.551 30.880 0.582 1.00 67.12 147 PHE A CA 1
ATOM 1075 C C . PHE A 1 147 ? -1.606 31.950 1.690 1.00 67.12 147 PHE A C 1
ATOM 1077 O O . PHE A 1 147 ? -2.084 33.066 1.461 1.00 67.12 147 PHE A O 1
ATOM 1084 N N . GLU A 1 148 ? -1.034 31.673 2.866 1.00 73.00 148 GLU A N 1
ATOM 1085 C CA . GLU A 1 148 ? -0.860 32.665 3.932 1.00 73.00 148 GLU A CA 1
ATOM 1086 C C . GLU A 1 148 ? 0.035 33.834 3.503 1.00 73.00 148 GLU A C 1
ATOM 1088 O O . GLU A 1 148 ? -0.294 34.994 3.772 1.00 73.00 148 GLU A O 1
ATOM 1093 N N . GLN A 1 149 ? 1.156 33.569 2.823 1.00 73.94 149 GLN A N 1
ATOM 1094 C CA . GLN A 1 149 ? 2.019 34.632 2.303 1.00 73.94 149 GLN A CA 1
ATOM 1095 C C . GLN A 1 149 ? 1.307 35.494 1.255 1.00 73.94 149 GLN A C 1
ATOM 1097 O O . GLN A 1 149 ? 1.434 36.722 1.285 1.00 73.94 149 GLN A O 1
ATOM 1102 N N . TYR A 1 150 ? 0.533 34.881 0.359 1.00 73.56 150 TYR A N 1
ATOM 1103 C CA . TYR A 1 150 ? -0.266 35.581 -0.644 1.00 73.56 150 TYR A CA 1
ATOM 1104 C C . TYR A 1 150 ? -1.307 36.507 0.006 1.00 73.56 150 TYR A C 1
ATOM 1106 O O . TYR A 1 150 ? -1.392 37.685 -0.351 1.00 73.56 150 TYR A O 1
ATOM 1114 N N . LEU A 1 151 ? -2.029 36.025 1.026 1.00 73.50 151 LEU A N 1
ATOM 1115 C CA . LEU A 1 151 ? -2.986 36.836 1.786 1.00 73.50 151 LEU A CA 1
ATOM 1116 C C . LEU A 1 151 ? -2.299 37.980 2.551 1.00 73.50 151 LEU A C 1
ATOM 1118 O O . LEU A 1 151 ? -2.770 39.117 2.496 1.00 73.50 151 LEU A O 1
ATOM 1122 N N . ARG A 1 152 ? -1.147 37.729 3.194 1.00 69.62 152 ARG A N 1
ATOM 1123 C CA . ARG A 1 152 ? -0.365 38.774 3.889 1.00 69.62 152 ARG A CA 1
ATOM 1124 C C . ARG A 1 152 ? 0.146 39.859 2.937 1.00 69.62 152 ARG A C 1
ATOM 1126 O O . ARG A 1 152 ? 0.138 41.029 3.309 1.00 69.62 152 ARG A O 1
ATOM 1133 N N . ARG A 1 153 ? 0.550 39.509 1.708 1.00 66.12 153 ARG A N 1
ATOM 1134 C CA . ARG A 1 153 ? 0.988 40.488 0.691 1.00 66.12 153 ARG A CA 1
ATOM 1135 C C . ARG A 1 153 ? -0.157 41.349 0.147 1.00 66.12 153 ARG A C 1
ATOM 1137 O O . ARG A 1 153 ? 0.122 42.426 -0.374 1.00 66.12 153 ARG A O 1
ATOM 1144 N N . ARG A 1 154 ? -1.419 40.906 0.244 1.00 57.41 154 ARG A N 1
ATOM 1145 C CA . ARG A 1 154 ? -2.565 41.609 -0.365 1.00 57.41 154 ARG A CA 1
ATOM 1146 C C . ARG A 1 154 ? -3.302 42.591 0.549 1.00 57.41 154 ARG A C 1
ATOM 1148 O O . ARG A 1 154 ? -4.143 43.321 0.045 1.00 57.41 154 ARG A O 1
ATOM 1155 N N . GLY A 1 155 ? -2.976 42.646 1.843 1.00 58.66 155 GLY A N 1
ATOM 1156 C CA . GLY A 1 155 ? -3.237 43.797 2.729 1.00 58.66 155 GLY A CA 1
ATOM 1157 C C . GLY A 1 155 ? -4.692 44.232 2.978 1.00 58.66 155 GLY A C 1
ATOM 1158 O O . GLY A 1 155 ? -4.891 45.178 3.733 1.00 58.66 155 GLY A O 1
ATOM 1159 N N . ASP A 1 156 ? -5.688 43.570 2.389 1.00 58.69 156 ASP A N 1
ATOM 1160 C CA . ASP A 1 156 ? -7.086 44.015 2.385 1.00 58.69 156 ASP A CA 1
ATOM 1161 C C . ASP A 1 156 ? -8.018 42.857 2.782 1.00 58.69 156 ASP A C 1
ATOM 1163 O O . ASP A 1 156 ? -8.647 42.186 1.961 1.00 58.69 156 ASP A O 1
ATOM 1167 N N . GLY A 1 157 ? -8.045 42.566 4.086 1.00 54.06 157 GLY A N 1
ATOM 1168 C CA . GLY A 1 157 ? -9.102 41.747 4.676 1.00 54.06 157 GLY A CA 1
ATOM 1169 C C . GLY A 1 157 ? -10.394 42.569 4.745 1.00 54.06 157 GLY A C 1
ATOM 1170 O O . GLY A 1 157 ? -10.319 43.747 5.099 1.00 54.06 157 GLY A O 1
ATOM 1171 N N . PRO A 1 158 ? -11.576 41.993 4.448 1.00 51.91 158 PRO A N 1
ATOM 1172 C CA . PRO A 1 158 ? -12.813 42.757 4.315 1.00 51.91 158 PRO A CA 1
ATOM 1173 C C . PRO A 1 158 ? -13.122 43.538 5.595 1.00 51.91 158 PRO A C 1
ATOM 1175 O O . PRO A 1 158 ? -13.457 42.973 6.642 1.00 51.91 158 PRO A O 1
ATOM 1178 N N . SER A 1 159 ? -13.006 44.860 5.498 1.00 52.09 159 SER A N 1
ATOM 1179 C CA . SER A 1 159 ? -13.306 45.778 6.587 1.00 52.09 159 SER A CA 1
ATOM 1180 C C . SER A 1 159 ? -14.798 45.691 6.920 1.00 52.09 159 SER A C 1
ATOM 1182 O O . SER A 1 159 ? -15.666 45.916 6.077 1.00 52.09 159 SER A O 1
ATOM 1184 N N . LYS A 1 160 ? -15.105 45.308 8.166 1.00 50.88 160 LYS A N 1
ATOM 1185 C CA . LYS A 1 160 ? -16.487 45.170 8.648 1.00 50.88 160 LYS A CA 1
ATOM 1186 C C . LYS A 1 160 ? -17.241 46.492 8.433 1.00 50.88 160 LYS A C 1
ATOM 1188 O O . LYS A 1 160 ? -16.759 47.515 8.925 1.00 50.88 160 LYS A O 1
ATOM 1193 N N . PRO A 1 161 ? -18.421 46.493 7.782 1.00 44.97 161 PRO A N 1
ATOM 1194 C CA . PRO A 1 161 ? -19.238 47.694 7.679 1.00 44.97 161 PRO A CA 1
ATOM 1195 C C . PRO A 1 161 ? -19.577 48.221 9.076 1.00 44.97 161 PRO A C 1
ATOM 1197 O O . PRO A 1 161 ? -19.999 47.459 9.950 1.00 44.97 161 PRO A O 1
ATOM 1200 N N . GLY A 1 162 ? -19.372 49.522 9.289 1.00 49.62 162 GLY A N 1
ATOM 1201 C CA . GLY A 1 162 ? -19.700 50.177 10.551 1.00 49.62 162 GLY A CA 1
ATOM 1202 C C . GLY A 1 162 ? -21.189 50.042 10.871 1.00 49.62 162 GLY A C 1
ATOM 1203 O O . GLY A 1 162 ? -22.042 50.230 10.004 1.00 49.62 162 GLY A O 1
ATOM 1204 N N . ARG A 1 163 ? -21.502 49.710 12.126 1.00 50.38 163 ARG A N 1
ATOM 1205 C CA . ARG A 1 163 ? -22.877 49.648 12.627 1.00 50.38 163 ARG A CA 1
ATOM 1206 C C . ARG A 1 163 ? -23.431 51.074 12.738 1.00 50.38 163 ARG A C 1
ATOM 1208 O O . ARG A 1 163 ? -22.873 51.880 13.476 1.00 50.38 163 ARG A O 1
ATOM 1215 N N . ASP A 1 164 ? -24.495 51.367 11.992 1.00 49.28 164 ASP A N 1
ATOM 1216 C CA . ASP A 1 164 ? -25.205 52.656 12.015 1.00 49.28 164 ASP A CA 1
ATOM 1217 C C . ASP A 1 164 ? -25.963 52.800 13.348 1.00 49.28 164 ASP A C 1
ATOM 1219 O O . ASP A 1 164 ? -27.031 52.214 13.533 1.00 49.28 164 ASP A O 1
ATOM 1223 N N . ASP A 1 165 ? -25.390 53.544 14.297 1.00 54.81 165 ASP A N 1
ATOM 1224 C CA . ASP A 1 165 ? -26.067 53.934 15.537 1.00 54.81 165 ASP A CA 1
ATOM 1225 C C . ASP A 1 165 ? -26.929 55.178 15.274 1.00 54.81 165 ASP A C 1
ATOM 1227 O O . ASP A 1 165 ? -26.461 56.318 15.353 1.00 54.81 165 ASP A O 1
ATOM 1231 N N . ARG A 1 166 ? -28.224 54.963 15.011 1.00 53.19 166 ARG A N 1
ATOM 1232 C CA . ARG A 1 166 ? -29.243 56.025 15.060 1.00 53.19 166 ARG A CA 1
ATOM 1233 C C . ARG A 1 166 ? -30.177 55.831 16.244 1.00 53.19 166 ARG A C 1
ATOM 1235 O O . ARG A 1 166 ? -30.639 54.723 16.511 1.00 53.19 166 ARG A O 1
ATOM 1242 N N . ARG A 1 167 ? -30.430 56.942 16.931 1.00 57.00 167 ARG A N 1
ATOM 1243 C CA . ARG A 1 167 ? -31.489 57.114 17.931 1.00 57.00 167 ARG A CA 1
ATOM 1244 C C . ARG A 1 167 ? -32.752 57.653 17.269 1.00 57.00 167 ARG A C 1
ATOM 1246 O O . ARG A 1 167 ? -32.594 58.349 16.241 1.00 57.00 167 ARG A O 1
#

Sequence (167 aa):
LGSMMSDVPHTRPISVFAGSENDQVRETLGLERGSYEGPVGILSVLGHAADAAGIPTASLWASVPHYVAGHTPSPKASLALLDRLESLTGIPVGRGSLATEAIAWEATIDAAAADDEEMTEYIRQLEENRDTVDSPEASGDAIAQEFEQYLRRRGDGPSKPGRDDRR

Secondary structure (DSSP, 8-state):
-EEEEES--TTSPPPEEEE-S-HHHHHHHT-BPP---S---HHHHHHHHHHHTT----EEEEEEEGGGGGG-S-HHHHHHHHHHHHHHH------TTHHHHHHHHHHHHHHHHTT-HHHHHHHHHHHHHHHHHTSGGGSHHHHHHHHHHHHHHH----PPPPP----

pLDDT: mean 87.33, std 14.18, range [44.97, 98.12]

Radius of gyration: 22.61 Å; Cα contacts (8 Å, |Δi|>4): 165; chains: 1; bounding box: 44×72×44 Å

Mean predicted aligned error: 9.8 Å

Foldseek 3Di:
DEEDADLAFLPDQWDKAKAWPDPVLCVLQVHHHDPDDDDDDPVVVVCVVCVVVVHTDMDIYTHDHNVCPVLPPQLSSVVNSQVVVCSRPVDDDDSDCSVVSNVVSSVVVCVVCVVPPVSVVSSVVNVVVVCVCVDPCVDPVVVVVVVVVVVVVVPCDPDDPDDDDDD

Solvent-accessible surface area (backbone atoms only — not comparable to full-atom values): 10011 Å² total; per-residue (Å²): 115,53,69,44,72,34,96,47,36,79,93,52,86,55,51,63,51,57,30,22,90,36,67,68,58,16,69,76,58,77,35,46,65,80,86,84,82,75,94,78,59,71,67,56,55,51,45,52,55,31,46,77,69,74,41,81,54,73,45,40,37,27,50,37,37,55,87,50,69,89,59,67,79,54,39,48,48,52,44,41,53,51,54,54,49,26,73,65,66,74,50,91,72,90,64,84,63,31,70,62,46,21,54,55,50,44,57,52,48,52,66,69,34,69,89,35,70,69,56,47,54,49,42,49,53,30,40,57,54,49,55,49,65,72,31,77,73,60,34,70,67,47,52,48,53,52,51,52,50,55,54,65,74,62,77,72,73,86,76,75,80,80,83,84,87,78,132

Nearest PDB structures (foldseek):
  3mnf-assembly1_A  TM=9.212E-01  e=1.177E-09  Streptomyces avermitilis MA-4680 = NBRC 14893
  5un0-assembly1_3  TM=8.322E-01  e=7.234E-09  Mycobacterium tuberculosis
  2wam-assembly1_B  TM=8.714E-01  e=2.276E-06  Mycobacterium tuberculosis H37Rv
  2wam-assembly1_A  TM=8.138E-01  e=2.569E-06  Mycobacterium tuberculosis H37Rv
  2p90-assembly1_A  TM=8.033E-01  e=6.372E-06  Corynebacterium glutamicum ATCC 13032